Protein AF-U2X227-F1 (afdb_monomer)

Structure (mmCIF, N/CA/C/O backbone):
data_AF-U2X227-F1
#
_entry.id   AF-U2X227-F1
#
loop_
_atom_site.group_PDB
_atom_site.id
_atom_site.type_symbol
_atom_site.label_atom_id
_atom_site.label_alt_id
_atom_site.label_comp_id
_atom_site.label_asym_id
_atom_site.label_entity_id
_atom_site.label_seq_id
_atom_site.pdbx_PDB_ins_code
_atom_site.Cartn_x
_atom_site.Cartn_y
_atom_site.Cartn_z
_atom_site.occupancy
_atom_site.B_iso_or_equiv
_atom_site.auth_seq_id
_atom_site.auth_comp_id
_atom_site.auth_asym_id
_atom_site.auth_atom_id
_atom_site.pdbx_PDB_model_num
ATOM 1 N N . MET A 1 1 ? 8.628 -43.358 13.402 1.00 40.88 1 MET A N 1
ATOM 2 C CA . MET A 1 1 ? 8.192 -42.036 13.896 1.00 40.88 1 MET A CA 1
ATOM 3 C C . MET A 1 1 ? 9.280 -41.041 13.541 1.00 40.88 1 MET A C 1
ATOM 5 O O . MET A 1 1 ? 10.351 -41.127 14.120 1.00 40.88 1 MET A O 1
ATOM 9 N N . LEU A 1 2 ? 9.050 -40.179 12.552 1.00 41.41 2 LEU A N 1
ATOM 10 C CA . LEU A 1 2 ? 9.903 -39.021 12.280 1.00 41.41 2 LEU A CA 1
ATOM 11 C C . LEU A 1 2 ? 9.055 -37.774 12.533 1.00 41.41 2 LEU A C 1
ATOM 13 O O . LEU A 1 2 ? 7.888 -37.729 12.146 1.00 41.41 2 LEU A O 1
ATOM 17 N N . GLN A 1 3 ? 9.635 -36.861 13.306 1.00 44.31 3 GLN A N 1
ATOM 18 C CA . GLN A 1 3 ? 9.007 -35.719 13.962 1.00 44.31 3 GLN A CA 1
ATOM 19 C C . GLN A 1 3 ? 8.375 -34.733 12.977 1.00 44.31 3 GLN A C 1
ATOM 21 O O . GLN A 1 3 ? 8.965 -34.380 11.960 1.00 44.31 3 GLN A O 1
ATOM 26 N N . GLY A 1 4 ? 7.186 -34.248 13.342 1.00 51.66 4 GLY A N 1
ATOM 27 C CA . GLY A 1 4 ? 6.478 -33.154 12.682 1.00 51.66 4 GLY A CA 1
ATOM 28 C C . GLY A 1 4 ? 7.121 -31.795 12.955 1.00 51.66 4 GLY A C 1
ATOM 29 O O . GLY A 1 4 ? 6.561 -30.993 13.691 1.00 51.66 4 GLY A O 1
ATOM 30 N N . ALA A 1 5 ? 8.288 -31.550 12.362 1.00 46.34 5 ALA A N 1
ATOM 31 C CA . ALA A 1 5 ? 8.998 -30.272 12.422 1.00 46.34 5 ALA A CA 1
ATOM 32 C C . ALA A 1 5 ? 9.587 -29.875 11.050 1.00 46.34 5 ALA A C 1
ATOM 34 O O . ALA A 1 5 ? 10.700 -29.376 10.981 1.00 46.34 5 ALA A O 1
ATOM 35 N N . ASP A 1 6 ? 8.873 -30.141 9.947 1.00 55.16 6 ASP A N 1
ATOM 36 C CA . ASP A 1 6 ? 9.369 -29.874 8.577 1.00 55.16 6 ASP A CA 1
ATOM 37 C C . ASP A 1 6 ? 8.296 -29.266 7.647 1.00 55.16 6 ASP A C 1
ATOM 39 O O . ASP A 1 6 ? 8.356 -29.406 6.430 1.00 55.16 6 ASP A O 1
ATOM 43 N N . LEU A 1 7 ? 7.256 -28.621 8.190 1.00 47.03 7 LEU A N 1
ATOM 44 C CA . LEU A 1 7 ? 6.240 -27.949 7.359 1.00 47.03 7 LEU A CA 1
ATOM 45 C C . LEU A 1 7 ? 6.337 -26.424 7.418 1.00 47.03 7 LEU A C 1
ATOM 47 O O . LEU A 1 7 ? 6.242 -25.788 6.370 1.00 47.03 7 LEU A O 1
ATOM 51 N N . GLU A 1 8 ? 6.613 -25.833 8.583 1.00 46.28 8 GLU A N 1
ATOM 52 C CA . GLU A 1 8 ? 6.823 -24.379 8.670 1.00 46.28 8 GLU A CA 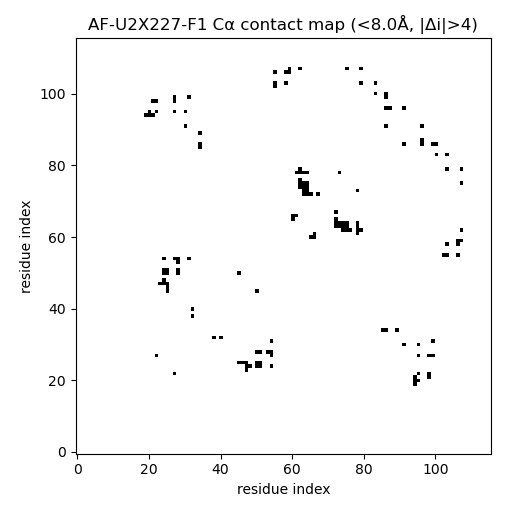1
ATOM 53 C C . GLU A 1 8 ? 8.141 -23.950 8.017 1.00 46.28 8 GLU A C 1
ATOM 55 O O . GLU A 1 8 ? 8.164 -22.991 7.246 1.00 46.28 8 GLU A O 1
ATOM 60 N N . ASP A 1 9 ? 9.209 -24.732 8.201 1.00 50.88 9 ASP A N 1
ATOM 61 C CA . ASP A 1 9 ? 10.505 -24.454 7.575 1.00 50.88 9 ASP A CA 1
ATOM 62 C C . ASP A 1 9 ? 10.447 -24.580 6.048 1.00 50.88 9 ASP A C 1
ATOM 64 O O . ASP A 1 9 ? 11.088 -23.811 5.334 1.00 50.88 9 ASP A O 1
ATOM 68 N N . ARG A 1 10 ? 9.612 -25.479 5.511 1.00 50.34 10 ARG A N 1
ATOM 69 C CA . ARG A 1 10 ? 9.424 -25.612 4.060 1.00 50.34 10 ARG A CA 1
ATOM 70 C C . ARG A 1 10 ? 8.717 -24.418 3.439 1.00 50.34 10 ARG A C 1
ATOM 72 O O . ARG A 1 10 ? 9.086 -24.039 2.332 1.00 50.34 10 ARG A O 1
ATOM 79 N N . TYR A 1 11 ? 7.753 -23.808 4.127 1.00 52.41 11 TYR A N 1
ATOM 80 C CA . TYR A 1 11 ? 7.126 -22.572 3.651 1.00 52.41 11 TYR A CA 1
ATOM 81 C C . TYR A 1 11 ? 8.114 -21.407 3.670 1.00 52.41 11 TYR A C 1
ATOM 83 O O . TYR A 1 11 ? 8.243 -20.693 2.676 1.00 52.41 11 TYR A O 1
ATOM 91 N N . VAL A 1 12 ? 8.873 -21.258 4.758 1.00 55.66 12 VAL A N 1
ATOM 92 C CA . VAL A 1 12 ? 9.895 -20.209 4.880 1.00 55.66 12 VAL A CA 1
ATOM 93 C C . VAL A 1 12 ? 11.009 -20.399 3.843 1.00 55.66 12 VAL A C 1
ATOM 95 O O . VAL A 1 12 ? 11.480 -19.426 3.255 1.00 55.66 12 VAL A O 1
ATOM 98 N N . TYR A 1 13 ? 11.396 -21.643 3.549 1.00 50.34 13 TYR A N 1
ATOM 99 C CA . TYR A 1 13 ? 12.414 -21.964 2.548 1.00 50.34 13 TYR A CA 1
ATOM 100 C C . TYR A 1 13 ? 11.906 -21.809 1.107 1.00 50.34 13 TYR A C 1
ATOM 102 O O . TYR A 1 13 ? 12.641 -21.315 0.252 1.00 50.34 13 TYR A O 1
ATOM 110 N N . PHE A 1 14 ? 10.650 -22.178 0.829 1.00 52.28 14 PHE A N 1
ATOM 111 C CA . PHE A 1 14 ? 10.014 -21.981 -0.478 1.00 52.28 14 PHE A CA 1
ATOM 112 C C . PHE A 1 14 ? 9.893 -20.489 -0.817 1.00 52.28 14 PHE A C 1
ATOM 114 O O . PHE A 1 14 ? 10.251 -20.080 -1.917 1.00 52.28 14 PHE A O 1
ATOM 121 N N . LEU A 1 15 ? 9.531 -19.653 0.161 1.00 53.12 15 LEU A N 1
ATOM 122 C CA . LEU A 1 15 ? 9.466 -18.195 0.002 1.00 53.12 15 LEU A CA 1
ATOM 123 C C . LEU A 1 15 ? 10.839 -17.517 -0.160 1.00 53.12 15 LEU A C 1
ATOM 125 O O . LEU A 1 15 ? 10.901 -16.359 -0.561 1.00 53.12 15 LEU A O 1
ATOM 129 N N . ARG A 1 16 ? 11.946 -18.209 0.141 1.00 51.09 16 ARG A N 1
ATOM 130 C CA . ARG A 1 16 ? 13.305 -17.641 0.093 1.00 51.09 16 ARG A CA 1
ATOM 131 C C . ARG A 1 16 ? 14.069 -17.962 -1.195 1.00 51.09 16 ARG A C 1
ATOM 133 O O . ARG A 1 16 ? 15.160 -17.429 -1.388 1.00 51.09 16 ARG A O 1
ATOM 140 N N . ARG A 1 17 ? 13.554 -18.860 -2.046 1.00 47.91 17 ARG A N 1
ATOM 141 C CA . ARG A 1 17 ? 14.321 -19.434 -3.169 1.00 47.91 17 ARG A CA 1
ATOM 142 C C . ARG A 1 17 ? 13.925 -18.945 -4.560 1.00 47.91 17 ARG A C 1
ATOM 144 O O . ARG A 1 17 ? 14.649 -19.233 -5.510 1.00 47.91 17 ARG A O 1
ATOM 151 N N . GLU A 1 18 ? 12.852 -18.179 -4.689 1.00 52.72 18 GLU A N 1
ATOM 152 C CA . GLU A 1 18 ? 12.646 -17.351 -5.874 1.00 52.72 18 GLU A CA 1
ATOM 153 C C . GLU A 1 18 ? 13.420 -16.055 -5.669 1.00 52.72 18 GLU A C 1
ATOM 155 O O . GLU A 1 18 ? 13.361 -15.450 -4.601 1.00 52.72 18 GLU A O 1
ATOM 160 N N . THR A 1 19 ? 14.220 -15.670 -6.661 1.00 52.78 19 THR A N 1
ATOM 161 C CA . THR A 1 19 ? 14.946 -14.399 -6.690 1.00 52.78 19 THR A CA 1
ATOM 162 C C . THR A 1 19 ? 14.031 -13.295 -6.177 1.00 52.78 19 THR A C 1
ATOM 164 O O . THR A 1 19 ? 13.046 -12.988 -6.845 1.00 52.78 19 THR A O 1
ATOM 167 N N . ALA A 1 20 ? 14.309 -12.740 -4.993 1.00 59.69 20 ALA A N 1
ATOM 168 C CA . ALA A 1 20 ? 13.543 -11.617 -4.477 1.00 59.69 20 ALA A CA 1
ATOM 169 C C . ALA A 1 20 ? 13.665 -10.496 -5.511 1.00 59.69 20 ALA A C 1
ATOM 171 O O . ALA A 1 20 ? 14.727 -9.889 -5.657 1.00 59.69 20 ALA A O 1
ATOM 172 N N . VAL A 1 21 ? 12.621 -10.313 -6.319 1.00 68.31 21 VAL A N 1
ATOM 173 C CA . VAL A 1 21 ? 12.599 -9.267 -7.331 1.00 68.31 21 VAL A CA 1
ATOM 174 C C . VAL A 1 21 ? 12.474 -7.965 -6.559 1.00 68.31 21 VAL A C 1
ATOM 176 O O . VAL A 1 21 ? 11.394 -7.603 -6.098 1.00 68.31 21 VAL A O 1
ATOM 179 N N . THR A 1 22 ? 13.604 -7.297 -6.360 1.00 82.44 22 THR A N 1
ATOM 180 C CA . THR A 1 22 ? 13.649 -5.982 -5.731 1.00 82.44 22 THR A CA 1
ATOM 181 C C . THR A 1 22 ? 13.239 -4.942 -6.764 1.00 82.44 22 THR A C 1
ATOM 183 O O . THR A 1 22 ? 13.837 -4.855 -7.836 1.00 82.44 22 THR A O 1
ATOM 186 N N . TYR A 1 23 ? 12.224 -4.146 -6.439 1.00 91.31 23 TYR A N 1
ATOM 187 C CA . TYR A 1 23 ? 11.799 -3.016 -7.259 1.00 91.31 23 TYR A CA 1
ATOM 188 C C . TYR A 1 23 ? 12.352 -1.719 -6.667 1.00 91.31 23 TYR A C 1
ATOM 190 O O . TYR A 1 23 ? 12.270 -1.552 -5.449 1.00 91.31 23 TYR A O 1
ATOM 198 N N . PRO A 1 24 ? 12.872 -0.792 -7.493 1.00 93.81 24 PRO A N 1
ATOM 199 C CA . PRO A 1 24 ? 13.162 0.553 -7.022 1.00 93.81 24 PRO A CA 1
ATOM 200 C C . PRO A 1 24 ? 11.857 1.262 -6.631 1.00 93.81 24 PRO A C 1
ATOM 202 O O . PRO A 1 24 ? 10.791 1.006 -7.204 1.00 93.81 24 PRO A O 1
ATOM 205 N N . PHE A 1 25 ? 11.928 2.170 -5.666 1.00 95.06 25 PHE A N 1
ATOM 206 C CA . PHE A 1 25 ? 10.810 2.959 -5.166 1.00 95.06 25 PHE A CA 1
ATOM 207 C C . PHE A 1 25 ? 10.161 3.800 -6.255 1.00 95.06 25 PHE A C 1
ATOM 209 O O . PHE A 1 25 ? 8.941 3.933 -6.253 1.00 95.06 25 PHE A O 1
ATOM 216 N N . SER A 1 26 ? 10.935 4.300 -7.216 1.00 93.50 26 SER A N 1
ATOM 217 C CA . SER A 1 26 ? 10.394 4.948 -8.417 1.00 93.50 26 SER A CA 1
ATOM 218 C C . SER A 1 26 ? 9.413 4.037 -9.176 1.00 93.50 26 SER A C 1
ATOM 220 O O . SER A 1 26 ? 8.281 4.435 -9.456 1.00 93.50 26 SER A O 1
ATOM 222 N N . ALA A 1 27 ? 9.777 2.772 -9.412 1.00 94.25 27 ALA A N 1
ATOM 223 C CA . ALA A 1 27 ? 8.899 1.799 -10.067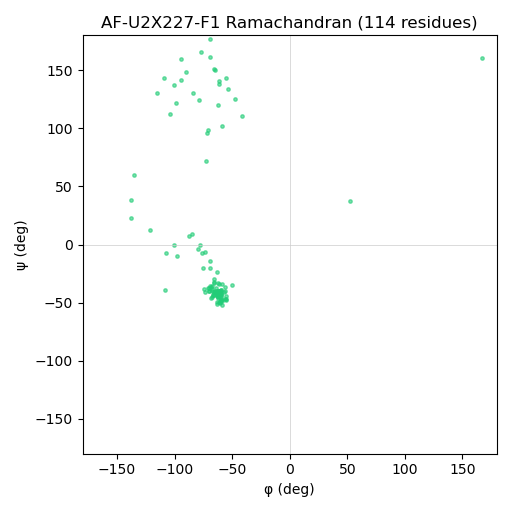 1.00 94.25 27 ALA A CA 1
ATOM 224 C C . ALA A 1 27 ? 7.700 1.390 -9.193 1.00 94.25 27 ALA A C 1
ATOM 226 O O . ALA A 1 27 ? 6.602 1.177 -9.712 1.00 94.25 27 ALA A O 1
ATOM 227 N N . LEU A 1 28 ? 7.882 1.285 -7.872 1.00 95.25 28 LEU A N 1
ATOM 228 C CA . LEU A 1 28 ? 6.780 1.019 -6.939 1.00 95.25 28 LEU A CA 1
ATOM 229 C C . LEU A 1 28 ? 5.778 2.175 -6.902 1.00 95.25 28 LEU A C 1
ATOM 231 O O . LEU A 1 28 ? 4.572 1.938 -6.896 1.00 95.25 28 LEU A O 1
ATOM 235 N N . LEU A 1 29 ? 6.259 3.415 -6.922 1.00 94.38 29 LEU A N 1
ATOM 236 C CA . LEU A 1 29 ? 5.429 4.611 -6.973 1.00 94.38 29 LEU A CA 1
ATOM 237 C C . LEU A 1 29 ? 4.617 4.674 -8.272 1.00 94.38 29 LEU A C 1
ATOM 239 O O . LEU A 1 29 ? 3.430 4.998 -8.241 1.00 94.38 29 LEU A O 1
ATOM 243 N N . ASP A 1 30 ? 5.208 4.294 -9.402 1.00 92.69 30 ASP A N 1
ATOM 244 C CA . ASP A 1 30 ? 4.481 4.183 -10.669 1.00 92.69 30 ASP A CA 1
ATOM 245 C C . ASP A 1 30 ? 3.446 3.051 -10.649 1.00 92.69 30 ASP A C 1
ATOM 247 O O . ASP A 1 30 ? 2.310 3.233 -11.101 1.00 92.69 30 ASP A O 1
ATOM 251 N N . GLY A 1 31 ? 3.787 1.906 -10.050 1.00 94.56 31 GLY A N 1
ATOM 252 C CA . GLY A 1 31 ? 2.836 0.831 -9.768 1.00 94.56 31 GLY A CA 1
ATOM 253 C C . GLY A 1 31 ? 1.659 1.318 -8.920 1.00 94.56 31 GLY A C 1
ATOM 254 O O . GLY A 1 31 ? 0.504 1.093 -9.277 1.00 94.56 31 GLY A O 1
ATOM 255 N N . TYR A 1 32 ? 1.934 2.065 -7.850 1.00 94.88 32 TYR A N 1
ATOM 256 C CA . TYR A 1 32 ? 0.918 2.682 -6.999 1.00 94.88 32 TYR A CA 1
ATOM 257 C C . TYR A 1 32 ? 0.019 3.647 -7.789 1.00 94.88 32 TYR A C 1
ATOM 259 O O . TYR A 1 32 ? -1.207 3.554 -7.707 1.00 94.88 32 TYR A O 1
ATOM 267 N N . ARG A 1 33 ? 0.599 4.539 -8.605 1.00 92.38 33 ARG A N 1
ATOM 268 C CA . ARG A 1 33 ? -0.145 5.499 -9.446 1.00 92.38 33 ARG A CA 1
ATOM 269 C C . ARG A 1 33 ? -1.143 4.799 -10.370 1.00 92.38 33 ARG A C 1
ATOM 271 O O . ARG A 1 33 ? -2.278 5.256 -10.494 1.00 92.38 33 ARG A O 1
ATOM 278 N N . ARG A 1 34 ? -0.767 3.657 -10.959 1.00 92.69 34 ARG A N 1
ATOM 279 C CA . ARG A 1 34 ? -1.664 2.850 -11.809 1.00 92.69 34 ARG A CA 1
ATOM 280 C C . ARG A 1 34 ? -2.887 2.319 -11.059 1.00 92.69 34 ARG A C 1
ATOM 282 O O . ARG A 1 34 ? -3.960 2.221 -11.645 1.00 92.69 34 ARG A O 1
ATOM 289 N N . LEU A 1 35 ? -2.751 2.002 -9.771 1.00 92.62 35 LEU A N 1
ATOM 290 C CA . LEU A 1 35 ? -3.862 1.526 -8.934 1.00 92.62 35 LEU A CA 1
ATOM 291 C C . LEU A 1 35 ? -4.822 2.652 -8.523 1.00 92.62 35 LEU A C 1
ATOM 293 O O . LEU A 1 35 ? -5.965 2.386 -8.131 1.00 92.62 35 LEU A O 1
ATOM 297 N N . TRP A 1 36 ? -4.370 3.904 -8.590 1.00 88.50 36 TRP A N 1
ATOM 298 C CA . TRP A 1 36 ? -5.081 5.073 -8.080 1.00 88.50 36 TRP A CA 1
ATOM 299 C C . TRP A 1 36 ? -5.059 6.243 -9.080 1.00 88.50 36 TRP A C 1
ATOM 301 O O . TRP A 1 36 ? -4.617 7.335 -8.730 1.00 88.50 36 TRP A O 1
ATOM 311 N N . PRO A 1 37 ? -5.599 6.070 -10.303 1.00 77.94 37 PRO A N 1
ATOM 312 C CA . PRO A 1 37 ? -5.465 7.054 -11.386 1.00 77.94 37 PRO A CA 1
ATOM 313 C C . PRO A 1 37 ? -6.117 8.413 -11.081 1.00 77.94 37 PRO A C 1
ATOM 315 O O . PRO A 1 37 ? -5.716 9.430 -11.633 1.00 77.94 37 PRO A O 1
ATOM 318 N N . ASN A 1 38 ? -7.098 8.448 -10.173 1.00 77.06 38 ASN A N 1
ATOM 319 C CA . ASN A 1 38 ? -7.792 9.675 -9.766 1.00 77.06 38 ASN A CA 1
ATOM 320 C C . ASN A 1 38 ? -7.098 10.418 -8.610 1.00 77.06 38 ASN A C 1
ATOM 322 O O . ASN A 1 38 ? -7.672 11.352 -8.049 1.00 77.06 38 ASN A O 1
ATOM 326 N N . ARG A 1 39 ? -5.899 9.991 -8.197 1.00 74.94 39 ARG A N 1
ATOM 327 C CA . ARG A 1 39 ? -5.117 10.667 -7.161 1.00 74.94 39 ARG A CA 1
ATOM 328 C C . ARG A 1 39 ? -3.981 11.436 -7.820 1.00 74.94 39 ARG A C 1
ATOM 330 O O . ARG A 1 39 ? -3.064 10.846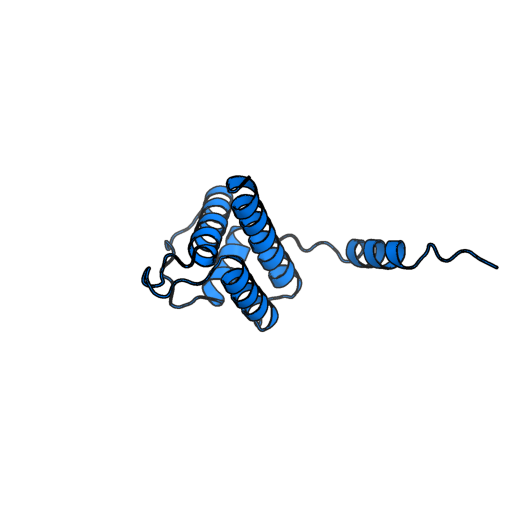 -8.382 1.00 74.94 39 ARG A O 1
ATOM 337 N N . SER A 1 40 ? -4.052 12.762 -7.748 1.00 65.62 40 SER A N 1
ATOM 338 C CA . SER A 1 40 ? -2.987 13.632 -8.240 1.00 65.62 40 SER A CA 1
ATOM 339 C C . SER A 1 40 ? -1.788 13.545 -7.296 1.00 65.62 40 SER A C 1
ATOM 341 O O . SER A 1 40 ? -1.751 14.228 -6.276 1.00 65.62 40 SER A O 1
ATOM 343 N N . LEU A 1 41 ? -0.821 12.692 -7.624 1.00 71.62 41 LEU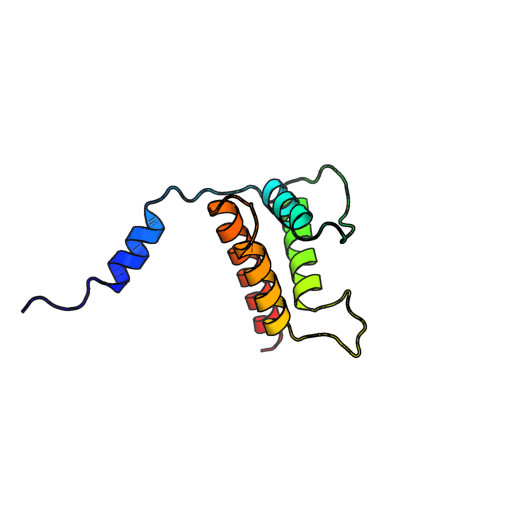 A N 1
ATOM 344 C CA . LEU A 1 41 ? 0.495 12.683 -6.987 1.00 71.62 41 LEU A CA 1
ATOM 345 C C . LEU A 1 41 ? 1.429 13.613 -7.754 1.00 71.62 41 LEU A C 1
ATOM 347 O O . LEU A 1 41 ? 1.275 13.763 -8.966 1.00 71.62 41 LEU A O 1
ATOM 351 N N . ALA A 1 42 ? 2.384 14.233 -7.052 1.00 65.44 42 ALA A N 1
ATOM 352 C CA . ALA A 1 42 ? 3.372 15.115 -7.667 1.00 65.44 42 ALA A CA 1
ATOM 353 C C . ALA A 1 42 ? 3.980 14.441 -8.910 1.00 65.44 42 ALA A C 1
ATOM 355 O O . ALA A 1 42 ? 4.429 13.293 -8.847 1.00 65.44 42 ALA A O 1
ATOM 356 N N . ALA A 1 43 ? 3.917 15.138 -10.044 1.00 59.81 43 ALA A N 1
ATOM 357 C CA . ALA A 1 43 ? 4.445 14.678 -11.319 1.00 59.81 43 ALA A CA 1
ATOM 358 C C . ALA A 1 43 ? 5.816 15.325 -11.541 1.00 59.81 43 ALA A C 1
ATOM 360 O O . ALA A 1 43 ? 5.931 16.548 -11.545 1.00 59.81 43 ALA A O 1
ATOM 361 N N . GLY A 1 44 ? 6.849 14.506 -11.708 1.00 67.00 44 GLY A N 1
ATOM 362 C CA . GLY A 1 44 ? 8.216 14.955 -11.953 1.00 67.00 44 GLY A CA 1
ATOM 363 C C . GLY A 1 44 ? 9.217 13.812 -11.778 1.00 67.00 44 GLY A C 1
ATOM 364 O O . GLY A 1 44 ? 8.864 12.802 -11.160 1.00 67.00 44 GLY A O 1
ATOM 365 N N . PRO A 1 45 ? 10.433 13.931 -12.339 1.00 75.62 45 PRO A N 1
ATOM 366 C CA . PRO A 1 45 ? 11.516 13.019 -12.006 1.00 75.62 45 PRO A CA 1
ATOM 367 C C . PRO A 1 45 ? 11.831 13.182 -10.518 1.00 75.62 45 PRO A C 1
ATOM 369 O O . PRO A 1 45 ? 12.149 14.282 -10.074 1.00 75.62 45 PRO A O 1
ATOM 372 N N . LEU A 1 46 ? 11.686 12.095 -9.771 1.00 86.25 46 LEU A N 1
ATOM 373 C CA . LEU A 1 46 ? 12.060 12.006 -8.367 1.00 86.25 46 LEU A CA 1
ATOM 374 C C . LEU A 1 46 ? 13.284 11.108 -8.280 1.00 86.25 46 LEU A C 1
ATOM 376 O O . LEU A 1 46 ? 13.375 10.116 -9.015 1.00 86.25 46 LEU A O 1
ATOM 380 N N . ASP A 1 47 ? 14.204 11.430 -7.384 1.00 92.38 47 ASP A N 1
ATOM 381 C CA . ASP A 1 47 ? 15.225 10.467 -7.007 1.00 92.38 47 ASP A CA 1
ATOM 382 C C . ASP A 1 47 ? 14.612 9.300 -6.205 1.00 92.38 47 ASP A C 1
ATOM 384 O O . ASP A 1 47 ? 13.405 9.228 -5.936 1.00 92.38 47 ASP A O 1
ATOM 388 N N . GLU A 1 48 ? 15.444 8.322 -5.865 1.00 92.06 48 GLU A N 1
ATOM 389 C CA . GLU A 1 48 ? 14.986 7.116 -5.180 1.00 92.06 48 GLU A CA 1
ATOM 390 C C . GLU A 1 48 ? 14.489 7.397 -3.748 1.00 92.06 48 GLU A C 1
ATOM 392 O O . GLU A 1 48 ? 13.506 6.800 -3.303 1.00 92.06 48 GLU A O 1
ATOM 397 N N . GLN A 1 49 ? 15.117 8.340 -3.039 1.00 93.81 49 GLN A N 1
ATOM 398 C CA . GLN A 1 49 ? 14.749 8.706 -1.672 1.00 93.81 49 GLN A CA 1
ATOM 399 C C . GLN A 1 49 ? 13.451 9.521 -1.646 1.00 93.81 49 GLN A C 1
ATOM 401 O O . GLN A 1 49 ? 12.583 9.304 -0.793 1.00 93.81 49 GLN A O 1
ATOM 406 N N . GLU A 1 50 ? 13.292 10.438 -2.594 1.00 93.75 50 GLU A N 1
ATOM 407 C CA . GLU A 1 50 ? 12.072 11.207 -2.819 1.00 93.75 50 GLU A CA 1
ATOM 408 C C . GLU A 1 50 ? 10.914 10.284 -3.208 1.00 93.75 50 GLU A C 1
ATOM 410 O O . GLU A 1 50 ? 9.819 10.396 -2.653 1.00 93.75 50 GLU A O 1
ATOM 415 N N . SER A 1 51 ? 11.164 9.312 -4.092 1.00 94.38 51 SER A N 1
ATOM 416 C CA . SER A 1 51 ? 10.174 8.304 -4.491 1.00 94.38 51 SER A CA 1
ATOM 417 C C . SER A 1 51 ? 9.722 7.450 -3.307 1.00 94.38 51 SER A C 1
ATOM 419 O O . SER A 1 51 ? 8.523 7.226 -3.132 1.00 94.38 51 SER A O 1
ATOM 421 N N . GLN A 1 52 ? 10.662 7.009 -2.463 1.00 95.31 52 GLN A N 1
ATOM 422 C CA . GLN A 1 52 ? 10.358 6.262 -1.242 1.00 95.31 52 GLN A CA 1
ATOM 423 C C . GLN A 1 52 ? 9.490 7.082 -0.286 1.00 95.31 52 GLN A C 1
ATOM 425 O O . GLN A 1 52 ? 8.469 6.598 0.209 1.00 95.31 52 GLN A O 1
ATOM 430 N N . THR A 1 53 ? 9.901 8.323 -0.029 1.00 95.06 53 THR A N 1
ATOM 431 C CA . THR A 1 53 ? 9.214 9.231 0.894 1.00 95.06 53 THR A CA 1
ATOM 432 C C . THR A 1 53 ? 7.788 9.480 0.419 1.00 95.06 53 THR A C 1
ATOM 434 O O . THR A 1 53 ? 6.841 9.248 1.171 1.00 95.06 53 THR A O 1
ATOM 437 N N . LEU A 1 54 ? 7.620 9.840 -0.856 1.00 94.94 54 LEU A N 1
ATOM 438 C CA . LEU A 1 54 ? 6.310 10.101 -1.439 1.00 94.94 54 LEU A CA 1
ATOM 439 C C . LEU A 1 54 ? 5.418 8.854 -1.437 1.00 94.94 54 LEU A C 1
ATOM 441 O O . LEU A 1 54 ? 4.229 8.963 -1.132 1.00 94.94 54 LEU A O 1
ATOM 445 N N . LEU A 1 55 ? 5.962 7.672 -1.743 1.00 95.62 55 LEU A N 1
ATOM 446 C CA . LEU A 1 55 ? 5.207 6.418 -1.697 1.00 95.62 55 LEU A CA 1
ATOM 447 C C . LEU A 1 55 ? 4.645 6.167 -0.293 1.00 95.62 55 LEU A C 1
ATOM 449 O O . LEU A 1 55 ? 3.441 5.953 -0.139 1.00 95.62 55 LEU A O 1
ATOM 453 N N . TYR A 1 56 ? 5.492 6.221 0.736 1.00 96.94 56 TYR A N 1
ATOM 454 C CA . TYR A 1 56 ? 5.064 5.959 2.110 1.00 96.94 56 TYR A CA 1
ATOM 455 C C . TYR A 1 56 ? 4.124 7.030 2.657 1.00 96.94 56 TYR A C 1
ATOM 457 O O . TYR A 1 56 ? 3.161 6.692 3.346 1.00 96.94 56 TYR A O 1
ATOM 465 N N . GLU A 1 57 ? 4.343 8.304 2.337 1.00 95.62 57 GLU A N 1
ATOM 466 C CA . GLU A 1 57 ? 3.414 9.373 2.712 1.00 95.62 57 GLU A CA 1
ATOM 467 C C . GLU A 1 57 ? 2.047 9.181 2.066 1.00 95.62 57 GLU A C 1
ATOM 469 O O . GLU A 1 57 ? 1.025 9.254 2.748 1.00 95.62 57 GLU A O 1
ATOM 474 N N . THR A 1 58 ? 2.019 8.856 0.777 1.00 94.69 58 THR A N 1
ATOM 475 C CA . THR A 1 58 ? 0.771 8.630 0.045 1.00 94.69 58 THR A CA 1
ATOM 476 C C . THR A 1 58 ? 0.006 7.431 0.605 1.00 94.69 58 THR A C 1
ATOM 478 O O . THR A 1 58 ? -1.201 7.514 0.841 1.00 94.69 58 THR A O 1
ATOM 481 N N . ILE A 1 59 ? 0.705 6.327 0.889 1.00 96.69 59 ILE A N 1
ATOM 482 C CA . ILE A 1 59 ? 0.123 5.161 1.561 1.00 96.69 59 ILE A CA 1
ATOM 483 C C . ILE A 1 59 ? -0.415 5.551 2.944 1.00 96.69 59 ILE A C 1
ATOM 485 O O . ILE A 1 59 ? -1.511 5.141 3.321 1.00 96.69 59 ILE A O 1
ATOM 489 N N . ARG A 1 60 ? 0.305 6.377 3.708 1.00 97.19 60 ARG A N 1
ATOM 490 C CA . ARG A 1 60 ? -0.140 6.828 5.034 1.00 97.19 60 ARG A CA 1
ATOM 491 C C . ARG A 1 60 ? -1.433 7.640 4.957 1.00 97.19 60 ARG A C 1
ATOM 493 O O . ARG A 1 60 ? -2.354 7.369 5.727 1.00 97.19 60 ARG A O 1
ATOM 500 N N . GLN A 1 61 ? -1.517 8.592 4.029 1.00 95.19 61 GLN A N 1
ATOM 501 C CA . GLN A 1 61 ? -2.725 9.394 3.787 1.00 95.19 61 GLN A CA 1
ATOM 502 C C . GLN A 1 61 ? -3.908 8.514 3.376 1.00 95.19 61 GLN A C 1
ATOM 504 O O . GLN A 1 61 ? -5.038 8.712 3.827 1.00 95.19 61 GLN A O 1
ATOM 509 N N . GLU A 1 62 ? -3.644 7.501 2.551 1.00 95.56 62 GLU A N 1
ATOM 510 C CA . GLU A 1 62 ? -4.637 6.519 2.145 1.00 95.56 62 GLU A CA 1
ATOM 511 C C . GLU A 1 62 ? -5.172 5.696 3.315 1.00 95.56 62 GLU A C 1
ATOM 513 O O . GLU A 1 62 ? -6.390 5.558 3.452 1.00 95.56 62 GLU A O 1
ATOM 518 N N . LEU A 1 63 ? -4.280 5.149 4.144 1.00 96.75 63 LEU A N 1
ATOM 519 C CA . LEU A 1 63 ? -4.657 4.337 5.297 1.00 96.75 63 LEU A CA 1
ATOM 520 C C . LEU A 1 63 ? -5.408 5.166 6.341 1.00 96.75 63 LEU A C 1
ATOM 522 O O . LEU A 1 63 ? -6.348 4.675 6.948 1.00 96.75 63 LEU A O 1
ATOM 526 N N . ARG A 1 64 ? -5.078 6.448 6.493 1.00 96.00 64 ARG A N 1
ATOM 527 C CA . ARG A 1 64 ? -5.827 7.385 7.349 1.00 96.00 64 ARG A CA 1
ATOM 528 C C . ARG A 1 64 ? -7.125 7.905 6.727 1.00 96.00 64 ARG A C 1
ATOM 530 O O . ARG A 1 64 ? -7.829 8.702 7.347 1.00 96.00 64 ARG A O 1
ATOM 537 N N . ASP A 1 65 ? -7.430 7.471 5.507 1.00 95.19 65 ASP A N 1
ATOM 538 C CA . ASP A 1 65 ? -8.589 7.894 4.727 1.00 95.19 65 ASP A CA 1
ATOM 539 C C . ASP A 1 65 ? -8.710 9.426 4.613 1.00 95.19 65 ASP A C 1
ATOM 541 O O . ASP A 1 65 ? -9.803 9.994 4.654 1.00 95.19 65 ASP A O 1
ATOM 545 N N . GLU A 1 66 ? -7.575 10.123 4.488 1.00 93.50 66 GLU A N 1
ATOM 546 C CA . GLU A 1 66 ? -7.519 11.585 4.619 1.00 93.50 66 GLU A CA 1
ATOM 547 C C . GLU A 1 66 ? -8.279 12.311 3.505 1.00 93.50 66 GLU A C 1
ATOM 549 O O . GLU A 1 66 ? -8.866 13.368 3.752 1.00 93.50 66 GLU A O 1
ATOM 554 N N . TRP A 1 67 ? -8.349 11.705 2.317 1.00 88.69 67 TRP A N 1
ATOM 555 C CA . TRP A 1 67 ? -9.093 12.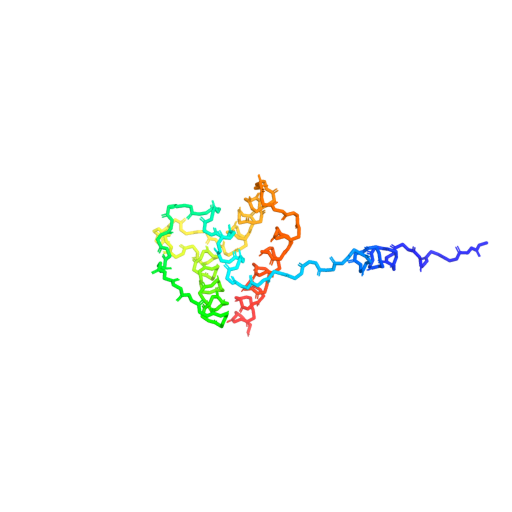217 1.161 1.00 88.69 67 TRP A CA 1
ATOM 556 C C . TRP A 1 67 ? -10.614 12.028 1.258 1.00 88.69 67 TRP A C 1
ATOM 558 O O . TRP A 1 67 ? -11.354 12.537 0.417 1.00 88.69 67 TRP A O 1
ATOM 568 N N . THR A 1 68 ? -11.092 11.303 2.268 1.00 89.25 68 THR A N 1
ATOM 569 C CA . THR A 1 68 ? -12.516 11.101 2.533 1.00 89.25 68 THR A CA 1
ATOM 570 C C . THR A 1 68 ? -13.000 12.133 3.554 1.00 89.25 68 THR A C 1
ATOM 572 O O . THR A 1 68 ? -12.291 12.477 4.507 1.00 89.25 68 THR A O 1
ATOM 575 N N . HIS A 1 69 ? -14.225 12.643 3.367 1.00 92.56 69 HIS A N 1
ATOM 576 C CA . HIS A 1 69 ? -14.826 13.617 4.283 1.00 92.56 69 HIS A CA 1
ATOM 577 C C . HIS A 1 69 ? -14.793 13.089 5.733 1.00 92.56 69 HIS A C 1
ATOM 579 O O . HIS A 1 69 ? -15.206 11.946 5.948 1.00 92.56 69 HIS A O 1
ATOM 585 N N . PRO A 1 70 ? -14.393 13.892 6.744 1.00 91.25 70 PRO A N 1
ATOM 586 C CA . PRO A 1 70 ? -14.139 13.408 8.107 1.00 91.25 70 PRO A CA 1
ATOM 587 C C . PRO A 1 70 ? -15.254 12.554 8.722 1.00 91.25 70 PRO A C 1
ATOM 589 O O . PRO A 1 70 ? -14.975 11.604 9.441 1.00 91.25 70 PRO A O 1
ATOM 592 N N . ARG A 1 71 ? -16.520 12.857 8.405 1.00 93.75 71 ARG A N 1
ATOM 593 C CA . ARG A 1 71 ? -17.691 12.130 8.934 1.00 93.75 71 ARG A CA 1
ATOM 594 C C . ARG A 1 71 ? -17.864 10.700 8.416 1.00 93.75 71 ARG A C 1
ATOM 596 O O . ARG A 1 71 ? -18.613 9.951 9.024 1.00 93.75 71 ARG A O 1
ATOM 603 N N . VAL A 1 72 ? -17.252 10.347 7.288 1.00 94.56 72 VAL A N 1
ATOM 604 C CA . VAL A 1 72 ? -17.425 9.028 6.647 1.00 94.56 72 VAL A CA 1
ATOM 605 C C . VAL A 1 72 ? -16.105 8.270 6.490 1.00 94.56 72 VAL A C 1
ATOM 607 O O . VAL A 1 72 ? -16.053 7.265 5.778 1.00 94.56 72 VAL A O 1
ATOM 610 N N . ARG A 1 73 ? -15.045 8.740 7.160 1.00 95.19 73 ARG A N 1
ATOM 611 C CA . ARG A 1 73 ? -13.735 8.087 7.148 1.00 95.19 73 ARG A CA 1
ATOM 612 C C . ARG A 1 73 ? -13.816 6.679 7.720 1.00 95.19 73 ARG A C 1
ATOM 614 O O . ARG A 1 73 ? -14.515 6.433 8.701 1.00 95.19 73 ARG A O 1
ATOM 621 N N . GLN A 1 74 ? -13.081 5.772 7.096 1.00 96.88 74 GLN A N 1
ATOM 622 C CA . GLN A 1 74 ? -12.887 4.407 7.571 1.00 96.88 74 GLN A CA 1
ATOM 623 C C . GLN A 1 74 ? -11.609 4.295 8.406 1.00 96.88 74 GLN A C 1
ATOM 625 O O . GLN A 1 74 ? -10.713 5.131 8.295 1.00 96.88 74 GLN A O 1
ATOM 630 N N . SER A 1 75 ? -11.524 3.251 9.234 1.00 96.25 75 SER A N 1
ATOM 631 C CA . SER A 1 75 ? -10.306 2.965 9.992 1.00 96.25 75 SER A CA 1
ATOM 632 C C . SER A 1 75 ? -9.166 2.493 9.084 1.00 96.25 75 SER A C 1
ATOM 634 O O . SER A 1 75 ? -9.391 2.008 7.968 1.00 96.25 75 SER A O 1
ATOM 636 N N . SER A 1 76 ? -7.937 2.583 9.590 1.00 97.00 76 SER A N 1
ATOM 637 C CA . SER A 1 76 ? -6.729 2.130 8.897 1.00 97.00 76 SER A CA 1
ATOM 638 C C . SER A 1 76 ? -6.779 0.666 8.484 1.00 97.00 76 SER A C 1
ATOM 640 O O . SER A 1 76 ? -6.351 0.333 7.384 1.00 97.00 76 SER A O 1
ATOM 642 N N . GLU A 1 77 ? -7.379 -0.200 9.297 1.00 97.50 77 GLU A N 1
ATOM 643 C CA . GLU A 1 77 ? -7.525 -1.633 9.025 1.00 97.50 77 GLU A CA 1
ATOM 644 C C . GLU A 1 77 ? -8.449 -1.872 7.825 1.00 97.50 77 GLU A C 1
ATOM 646 O O . GLU A 1 77 ? -8.144 -2.670 6.936 1.00 97.50 77 GLU A O 1
ATOM 651 N N . VAL A 1 78 ? -9.565 -1.138 7.760 1.00 97.69 78 VAL A N 1
ATOM 652 C CA . VAL A 1 78 ? -10.521 -1.219 6.649 1.00 97.69 78 VAL A CA 1
ATOM 653 C C . VAL A 1 78 ? -9.881 -0.702 5.359 1.00 97.69 78 VAL A C 1
ATOM 655 O O . VAL A 1 78 ? -10.009 -1.325 4.301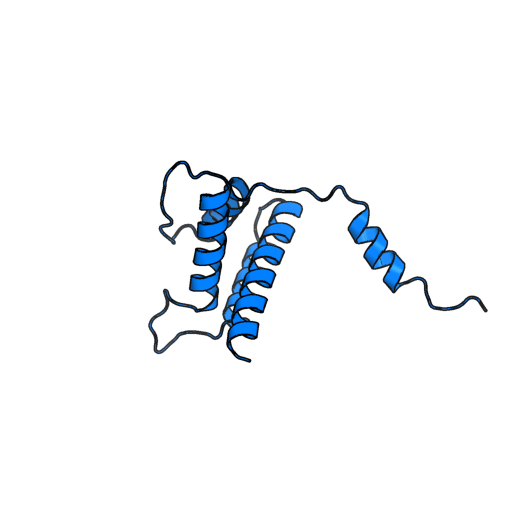 1.00 97.69 78 VAL A O 1
ATOM 658 N N . LYS A 1 79 ? -9.146 0.414 5.430 1.00 97.56 79 LYS A N 1
ATOM 659 C CA . LYS A 1 79 ? -8.417 0.964 4.278 1.00 97.56 79 LYS A CA 1
ATOM 660 C C . LYS A 1 79 ? -7.304 0.041 3.806 1.00 97.56 79 LYS A C 1
ATOM 662 O O . LYS A 1 79 ? -7.174 -0.152 2.598 1.00 97.56 79 LYS A O 1
ATOM 667 N N . PHE A 1 80 ? -6.567 -0.564 4.731 1.00 98.06 80 PHE A N 1
ATOM 668 C CA . PHE A 1 80 ? -5.544 -1.560 4.438 1.00 98.06 80 PHE A CA 1
ATOM 669 C C . PHE A 1 80 ? -6.148 -2.762 3.705 1.00 98.06 80 PHE A C 1
ATOM 671 O O . PHE A 1 80 ? -5.665 -3.130 2.636 1.00 98.06 80 PHE A O 1
ATOM 678 N N . TYR A 1 81 ? -7.267 -3.307 4.197 1.00 98.25 81 TYR A N 1
ATOM 679 C CA . TYR A 1 81 ? -7.990 -4.386 3.519 1.00 98.25 81 TYR A CA 1
ATOM 680 C C . TYR A 1 81 ? -8.367 -4.015 2.074 1.00 98.25 81 TYR A C 1
ATOM 682 O O . TYR A 1 81 ? -8.119 -4.791 1.146 1.00 98.25 81 TYR A O 1
ATOM 690 N N . TYR A 1 82 ? -8.920 -2.819 1.846 1.00 97.25 82 TYR A N 1
ATOM 691 C CA . TYR A 1 82 ? -9.270 -2.366 0.495 1.00 97.25 82 TYR A CA 1
ATOM 692 C C . TYR A 1 82 ? -8.053 -2.179 -0.412 1.00 97.25 82 TYR A C 1
ATOM 694 O O . TYR A 1 82 ? -8.118 -2.532 -1.593 1.00 97.25 82 TYR A O 1
ATOM 702 N N . ALA A 1 83 ? -6.959 -1.642 0.124 1.00 97.12 83 ALA A N 1
ATOM 703 C CA . ALA A 1 83 ? -5.716 -1.456 -0.607 1.00 97.12 83 ALA A CA 1
ATOM 704 C C . ALA A 1 83 ? -5.118 -2.800 -1.040 1.00 97.12 83 ALA A C 1
ATOM 706 O O . ALA A 1 83 ? -4.895 -3.012 -2.231 1.00 97.12 83 ALA A O 1
ATOM 707 N N . VAL A 1 84 ? -4.961 -3.749 -0.111 1.00 97.50 84 VAL A N 1
ATOM 708 C CA . VAL A 1 84 ? -4.433 -5.091 -0.403 1.00 97.50 84 VAL A CA 1
ATOM 709 C C . VAL A 1 84 ? -5.313 -5.818 -1.416 1.00 97.50 84 VAL A C 1
ATOM 711 O O . VAL A 1 84 ? -4.800 -6.368 -2.389 1.00 97.50 84 VAL A O 1
ATOM 714 N N . LYS A 1 85 ? -6.643 -5.761 -1.258 1.00 98.00 85 LYS A N 1
ATOM 715 C CA . LYS A 1 85 ? -7.585 -6.347 -2.223 1.00 98.00 85 LYS A CA 1
ATOM 716 C C . LYS A 1 85 ? -7.391 -5.772 -3.629 1.00 98.00 85 LYS A C 1
ATOM 718 O O . LYS A 1 85 ? -7.438 -6.519 -4.603 1.00 98.00 85 LYS A O 1
ATOM 723 N N . ARG A 1 86 ? -7.161 -4.461 -3.744 1.00 97.25 86 ARG A N 1
ATOM 724 C CA . ARG A 1 86 ? -6.899 -3.8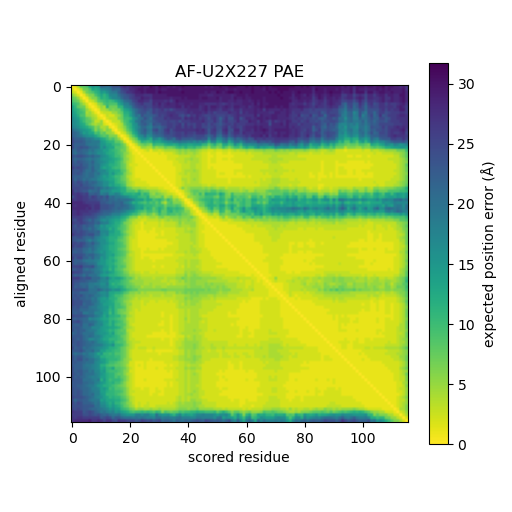04 -5.030 1.00 97.25 86 ARG A CA 1
ATOM 725 C C . ARG A 1 86 ? -5.561 -4.219 -5.632 1.00 97.25 86 ARG A C 1
ATOM 727 O O . ARG A 1 86 ? -5.523 -4.527 -6.818 1.00 97.25 86 ARG A O 1
ATOM 734 N N . VAL A 1 87 ? -4.491 -4.236 -4.836 1.00 97.50 87 VAL A N 1
ATOM 735 C CA . VAL A 1 87 ? -3.160 -4.666 -5.293 1.00 97.50 87 VAL A CA 1
ATOM 736 C C . VAL A 1 87 ? -3.225 -6.108 -5.801 1.00 97.50 87 VAL A C 1
ATOM 738 O O . VAL A 1 87 ? -2.775 -6.387 -6.911 1.00 97.50 87 VAL A O 1
ATOM 741 N N . ALA A 1 88 ? -3.856 -7.008 -5.044 1.00 96.44 88 ALA A N 1
ATOM 742 C CA . ALA A 1 88 ? -3.996 -8.416 -5.410 1.00 96.44 88 ALA A CA 1
ATOM 743 C C . ALA A 1 88 ? -4.773 -8.619 -6.723 1.00 96.44 88 ALA A C 1
ATOM 745 O O . ALA A 1 88 ? -4.385 -9.449 -7.542 1.00 96.44 88 ALA A O 1
ATOM 746 N N . ALA A 1 89 ? -5.832 -7.836 -6.946 1.00 97.25 89 ALA A N 1
ATOM 747 C CA . ALA A 1 89 ? -6.657 -7.906 -8.153 1.00 97.25 89 ALA A CA 1
ATOM 748 C C . ALA A 1 89 ? -6.058 -7.182 -9.376 1.00 97.25 89 ALA A C 1
ATOM 750 O O . ALA A 1 89 ? -6.665 -7.199 -10.446 1.00 97.25 89 ALA A O 1
ATOM 751 N N . SER A 1 90 ? -4.913 -6.512 -9.227 1.00 97.06 90 SER A N 1
ATOM 752 C CA . SER A 1 90 ? -4.298 -5.734 -10.305 1.00 97.06 90 SER A CA 1
ATOM 753 C C . SER A 1 90 ? -3.568 -6.594 -11.341 1.00 97.06 90 SER A C 1
ATOM 755 O O . SER A 1 90 ? -3.240 -7.760 -11.110 1.00 97.06 90 SER A O 1
ATOM 757 N N . ASP A 1 91 ? -3.253 -5.978 -12.477 1.00 96.31 91 ASP A N 1
ATOM 758 C CA . ASP A 1 91 ? -2.419 -6.533 -13.545 1.00 96.31 91 ASP A CA 1
ATOM 759 C C . ASP A 1 91 ? -0.910 -6.315 -13.309 1.00 96.31 91 ASP A C 1
ATOM 761 O O . ASP A 1 91 ? -0.097 -6.567 -14.199 1.00 96.31 91 ASP A O 1
ATOM 765 N N . LEU A 1 92 ? -0.517 -5.830 -12.124 1.00 95.44 92 LEU A N 1
ATOM 766 C CA . LEU A 1 92 ? 0.888 -5.632 -11.779 1.00 95.44 92 LEU A CA 1
ATOM 767 C C . LEU A 1 92 ? 1.632 -6.979 -11.700 1.00 95.44 92 LEU A C 1
ATOM 769 O O . LEU A 1 92 ? 1.027 -7.992 -11.337 1.00 95.44 92 LEU A O 1
ATOM 773 N N . PRO A 1 93 ? 2.948 -7.007 -11.981 1.00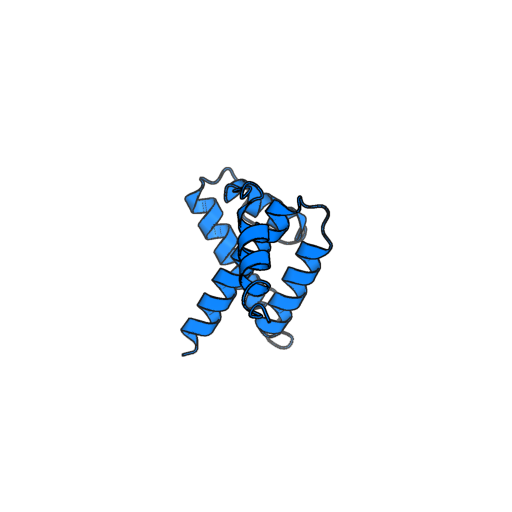 94.62 9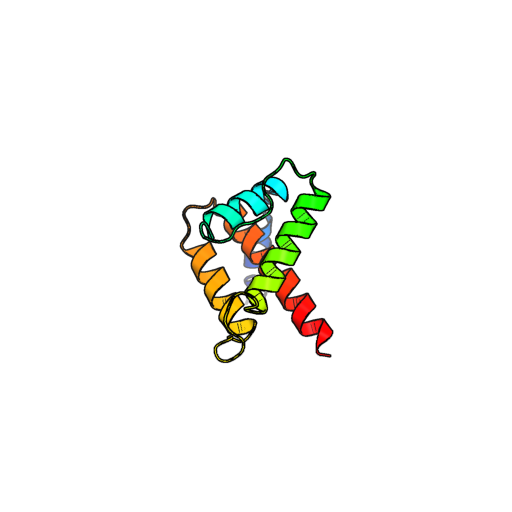3 PRO A N 1
ATOM 774 C CA . PRO A 1 93 ? 3.763 -8.198 -11.765 1.00 94.62 93 PRO A CA 1
ATOM 775 C C . PRO A 1 93 ? 3.671 -8.690 -10.318 1.00 94.62 93 PRO A C 1
ATOM 777 O O . PRO A 1 93 ? 3.646 -7.878 -9.392 1.00 94.62 93 PRO A O 1
ATOM 780 N N . ASP A 1 94 ? 3.682 -10.005 -10.108 1.00 93.31 94 ASP A N 1
ATOM 781 C CA . ASP A 1 94 ? 3.468 -10.582 -8.774 1.00 93.31 94 ASP A CA 1
ATOM 782 C C . ASP A 1 94 ? 4.513 -10.120 -7.750 1.00 93.31 94 ASP A C 1
ATOM 784 O O . ASP A 1 94 ? 4.155 -9.754 -6.631 1.00 93.31 94 ASP A O 1
ATOM 788 N N . GLY A 1 95 ? 5.784 -9.993 -8.149 1.00 93.06 95 GLY A N 1
ATOM 789 C CA . GLY A 1 95 ? 6.820 -9.414 -7.288 1.00 93.06 95 GLY A CA 1
ATOM 790 C C . GLY A 1 95 ? 6.515 -7.967 -6.873 1.00 93.06 95 GLY A C 1
ATOM 791 O O . GLY A 1 95 ? 6.720 -7.595 -5.719 1.00 93.06 95 GLY A O 1
ATOM 792 N N . MET A 1 96 ? 5.966 -7.157 -7.783 1.00 95.56 96 MET A N 1
ATOM 793 C CA . MET A 1 96 ? 5.594 -5.767 -7.497 1.00 95.56 96 MET A CA 1
ATOM 794 C C . MET A 1 96 ? 4.380 -5.703 -6.570 1.00 95.56 96 MET A C 1
ATOM 796 O O . MET A 1 96 ? 4.339 -4.859 -5.677 1.00 95.56 96 MET A O 1
ATOM 800 N N . LYS A 1 97 ? 3.406 -6.609 -6.739 1.00 96.00 97 LYS A N 1
ATOM 801 C CA . LYS A 1 97 ? 2.270 -6.740 -5.815 1.00 96.00 97 LYS A CA 1
ATOM 802 C C . LYS A 1 97 ? 2.753 -7.046 -4.403 1.00 96.00 97 LYS A C 1
ATOM 804 O O . LYS A 1 97 ? 2.331 -6.375 -3.466 1.00 96.00 97 LYS A O 1
ATOM 809 N N . VAL A 1 98 ? 3.655 -8.019 -4.259 1.00 96.19 98 VAL A N 1
ATOM 810 C CA . VAL A 1 98 ? 4.250 -8.381 -2.964 1.00 96.19 98 VAL A CA 1
ATOM 811 C C . VAL A 1 98 ? 4.992 -7.188 -2.361 1.00 96.19 98 VAL A C 1
ATOM 813 O O . VAL A 1 98 ? 4.739 -6.849 -1.207 1.00 96.19 98 VAL A O 1
ATOM 816 N N . ALA A 1 99 ? 5.828 -6.498 -3.139 1.00 96.00 99 ALA A N 1
ATOM 817 C CA . ALA A 1 99 ? 6.570 -5.328 -2.671 1.00 96.00 99 ALA A CA 1
ATOM 818 C C . ALA A 1 99 ? 5.651 -4.162 -2.246 1.00 96.00 99 ALA A C 1
ATOM 820 O O . ALA A 1 99 ? 5.883 -3.532 -1.215 1.00 96.00 99 ALA A O 1
ATOM 821 N N . LEU A 1 100 ? 4.564 -3.899 -2.980 1.00 97.12 100 LEU A N 1
ATOM 822 C CA . LEU A 1 100 ? 3.567 -2.898 -2.585 1.00 97.12 100 LEU A CA 1
ATOM 823 C C . LEU A 1 100 ? 2.830 -3.301 -1.305 1.00 97.12 100 LEU A C 1
ATOM 825 O O . LEU A 1 100 ? 2.647 -2.467 -0.423 1.00 97.12 100 LEU A O 1
ATOM 829 N N . ILE A 1 101 ? 2.428 -4.567 -1.169 1.00 97.19 101 ILE A N 1
ATOM 830 C CA . ILE A 1 101 ? 1.785 -5.066 0.057 1.00 97.19 101 ILE A CA 1
ATOM 831 C C . ILE A 1 101 ? 2.734 -4.931 1.256 1.00 97.19 101 ILE A C 1
ATOM 833 O O . ILE A 1 101 ? 2.297 -4.504 2.322 1.00 97.19 101 ILE A O 1
ATOM 837 N N . GLN A 1 102 ? 4.027 -5.216 1.081 1.00 96.69 102 GLN A N 1
ATOM 838 C CA . GLN A 1 102 ? 5.047 -4.985 2.108 1.00 96.69 102 GLN A CA 1
ATOM 839 C C . GLN A 1 102 ? 5.144 -3.503 2.495 1.00 96.69 102 GLN A C 1
ATOM 841 O O . GLN A 1 102 ? 5.145 -3.193 3.683 1.00 96.69 102 GLN A O 1
ATOM 846 N N . ALA A 1 103 ? 5.127 -2.582 1.526 1.00 97.00 103 ALA A N 1
ATOM 847 C CA . ALA A 1 103 ? 5.090 -1.146 1.808 1.00 97.00 103 ALA A CA 1
ATOM 848 C C . ALA A 1 103 ? 3.846 -0.742 2.627 1.00 97.00 103 ALA A C 1
ATOM 850 O O . ALA A 1 103 ? 3.962 0.011 3.596 1.00 97.00 103 ALA A O 1
ATOM 851 N N . TYR A 1 104 ? 2.663 -1.272 2.294 1.00 98.06 104 TYR A N 1
ATOM 852 C CA . TYR A 1 104 ? 1.446 -1.053 3.085 1.00 98.06 104 TYR A CA 1
ATOM 853 C C . TYR A 1 104 ? 1.564 -1.608 4.511 1.00 98.06 104 TYR A C 1
ATOM 855 O O . TYR A 1 104 ? 1.122 -0.941 5.446 1.00 98.06 104 TYR A O 1
ATOM 863 N N . LEU A 1 105 ? 2.156 -2.795 4.688 1.00 97.56 105 LEU A N 1
ATOM 864 C CA . LEU A 1 105 ? 2.388 -3.397 6.006 1.00 97.56 105 LEU A CA 1
ATOM 865 C C . LEU A 1 105 ? 3.301 -2.515 6.861 1.00 97.56 105 LEU A C 1
ATOM 867 O O . LEU A 1 105 ? 2.918 -2.155 7.970 1.00 97.56 105 LEU A O 1
ATOM 871 N N . THR A 1 106 ? 4.438 -2.074 6.316 1.00 96.50 106 THR A N 1
ATOM 872 C CA . THR A 1 106 ? 5.368 -1.175 7.016 1.00 96.50 106 THR A CA 1
ATOM 873 C C . THR A 1 106 ? 4.677 0.102 7.495 1.00 96.50 106 THR A C 1
ATOM 875 O O . THR A 1 106 ? 4.868 0.525 8.634 1.00 96.50 106 THR A O 1
ATOM 878 N N . VAL A 1 107 ? 3.847 0.731 6.658 1.00 97.56 107 VAL A N 1
ATOM 879 C CA . VAL A 1 107 ? 3.128 1.948 7.067 1.00 97.56 107 VAL A CA 1
ATOM 880 C C . VAL A 1 107 ? 2.046 1.640 8.107 1.00 97.56 107 VAL A C 1
ATOM 882 O O . VAL A 1 107 ? 1.861 2.427 9.034 1.00 97.56 107 VAL A O 1
ATOM 885 N N . MET A 1 108 ? 1.349 0.507 7.998 1.00 96.69 108 MET A N 1
ATOM 886 C CA . MET A 1 108 ? 0.350 0.085 8.984 1.00 96.69 108 MET A CA 1
ATOM 887 C C . MET A 1 108 ? 0.980 -0.147 10.366 1.00 96.69 108 MET A C 1
ATOM 889 O O . MET A 1 108 ? 0.462 0.350 11.364 1.00 96.69 108 MET A O 1
ATOM 893 N N . GLU A 1 109 ? 2.127 -0.825 10.422 1.00 96.25 109 GLU A N 1
ATOM 894 C CA . GLU A 1 109 ? 2.899 -1.043 11.653 1.00 96.25 109 GLU A CA 1
ATOM 895 C C . GLU A 1 109 ? 3.329 0.285 12.287 1.00 96.25 109 GLU A C 1
ATOM 897 O O . GLU A 1 109 ? 3.156 0.486 13.488 1.00 96.25 109 GLU A O 1
ATOM 902 N N . GLN A 1 110 ? 3.810 1.238 11.479 1.00 95.06 110 GLN A N 1
ATOM 903 C CA . GLN A 1 110 ? 4.134 2.587 11.957 1.00 95.06 110 GLN A CA 1
ATOM 904 C C . GLN A 1 110 ? 2.908 3.306 12.530 1.00 95.06 110 GLN A C 1
ATOM 906 O O . GLN A 1 110 ? 3.015 4.012 13.532 1.00 95.06 110 GLN A O 1
ATOM 911 N N . LEU A 1 111 ? 1.737 3.169 11.903 1.00 94.06 111 LEU A N 1
ATOM 912 C CA . LEU A 1 111 ? 0.505 3.774 12.408 1.00 94.06 111 LEU A CA 1
ATOM 913 C C . LEU A 1 111 ? 0.080 3.156 13.744 1.00 94.06 111 LEU A C 1
ATOM 915 O O . LEU A 1 111 ? -0.299 3.900 14.641 1.00 94.06 111 LEU A O 1
ATOM 919 N N . GLN A 1 112 ? 0.204 1.838 13.904 1.00 90.00 112 GLN A N 1
ATOM 920 C CA . GLN A 1 112 ? -0.126 1.147 15.154 1.00 90.00 112 GLN A CA 1
ATOM 921 C C . GLN A 1 112 ? 0.866 1.459 16.283 1.00 90.00 112 GLN A C 1
ATOM 923 O O . GLN A 1 112 ? 0.447 1.699 17.413 1.00 90.00 112 GLN A O 1
ATOM 928 N N . ALA A 1 113 ? 2.166 1.535 15.983 1.00 85.00 113 ALA A N 1
ATOM 929 C CA . ALA A 1 113 ? 3.195 1.870 16.969 1.00 85.00 113 ALA A CA 1
ATOM 930 C C . ALA A 1 113 ? 3.000 3.272 17.570 1.00 85.00 113 ALA A C 1
ATOM 932 O O . ALA A 1 113 ? 3.246 3.471 18.751 1.00 85.00 113 ALA A O 1
ATOM 933 N N . ASN A 1 114 ? 2.492 4.229 16.789 1.00 71.88 114 ASN A N 1
ATOM 934 C CA . ASN A 1 114 ? 2.208 5.588 17.265 1.00 71.88 114 ASN A CA 1
ATOM 935 C C . ASN A 1 114 ? 0.965 5.692 18.175 1.00 71.88 114 ASN A C 1
ATOM 937 O O . ASN A 1 114 ? 0.676 6.774 18.681 1.00 71.88 114 ASN A O 1
ATOM 941 N N . HIS A 1 115 ? 0.198 4.610 18.336 1.00 56.16 115 HIS A N 1
ATOM 942 C CA . HIS A 1 115 ? -0.981 4.545 19.208 1.00 56.16 115 HIS A CA 1
ATOM 943 C C . HIS A 1 115 ? -0.693 3.858 20.558 1.00 56.16 115 HIS A C 1
ATOM 945 O O . HIS A 1 115 ? -1.612 3.746 21.371 1.00 56.16 115 HIS A O 1
ATOM 951 N N . THR A 1 116 ? 0.545 3.398 20.787 1.00 45.97 116 THR A N 1
ATOM 952 C CA . THR A 1 116 ? 1.000 2.757 22.037 1.00 45.97 116 THR A CA 1
ATOM 953 C C . THR A 1 116 ? 1.927 3.697 22.796 1.00 45.97 116 THR A C 1
ATOM 955 O O . THR A 1 116 ? 1.801 3.758 24.038 1.00 45.97 116 THR A O 1
#

pLDDT: mean 84.02, std 18.17, range [40.88, 98.25]

Organism: NCBI:txid1337888

Secondary structure (DSSP, 8-state):
---S-SSHHHHHHHTTSS---PPPHHHHHHHHHHH-TTS-PPPS---HHHHHHHHHHHHHHHHTTTTS-GGGPPPHHHHHHHHHHHHHTSSS-HHHHHHHHHHHHHHHHHHHHTT-

Solvent-accessible surface area (backbone atoms only — not comparable to full-atom values): 6993 Å² total; per-residue (Å²): 141,81,80,96,79,66,62,70,60,49,53,58,50,59,72,64,69,56,80,80,64,81,74,56,34,51,60,50,38,51,55,50,44,71,78,39,77,90,57,92,64,93,83,72,96,62,56,59,66,55,22,41,51,51,42,53,50,52,50,46,41,51,26,60,25,63,92,41,62,82,93,74,47,54,54,46,69,60,37,44,52,54,49,50,55,49,49,71,72,44,91,62,57,67,54,56,37,52,52,50,48,51,53,52,47,56,48,48,50,55,57,55,60,76,76,112

InterPro domains:
  IPR059582 YoyC [PF27196] (27-115)

Sequence (116 aa):
MLQGADLEDRYVYFLRRETAVTYPFSALLDGYRRLWPNRSLAAGPLDEQESQTLLYETIRQELRDEWTHPRVRQSSEVKFYYAVKRVAASDLPDGMKVALIQAYLTVMEQLQANHT

Foldseek 3Di:
DDDPPPDVVVVVVVVVPPDLPDDQLQVLLVVVCVLPVVDDDDDDDDPRVRSLVSLLVVLLCQLQVVVDDPVPTDHSVVSLVVVLVSLVPDPDDPSSSVVSNVSNVVSVVVVVVVVD

Mean predicted aligned error: 9.05 Å

Radius of gyration: 17.01 Å; Cα contacts (8 Å, |Δi|>4): 78; chains: 1; bounding box: 33×57×36 Å